Protein AF-A0A926CJD7-F1 (afdb_monomer)

Secondary structure (DSSP, 8-state):
-HHHHHHHHHHHHHTS-PPPEEEEEE-TTS-EEEEEEETTEEEE---SBSS-SEEEEETTEEEEE-SS-EEEE-

Nearest PDB structures (foldseek):
  2m3x-assembly1_A  TM=3.827E-01  e=9.363E-01  Pyrococcus horikoshii OT3
  4av9-assembly1_A  TM=6.338E-01  e=4.968E+00  Kluyveromyces lactis
  4v16-assembly1_A  TM=6.229E-01  e=5.273E+00  Kluyveromyces lactis
  6mly-assembly1_A  TM=3.750E-01  e=9.016E+00  Bacteroides eggerthii

Sequence (74 aa):
MKLIIGCLMAACCFGQISIPAIGFVRDVHGSLRPLQGIEGAFVLGEAVATGVVSASFYGRTGLAKTDNELLVVV

Radius of gyration: 17.57 Å; Cα contacts (8 Å, |Δi|>4): 116; chains: 1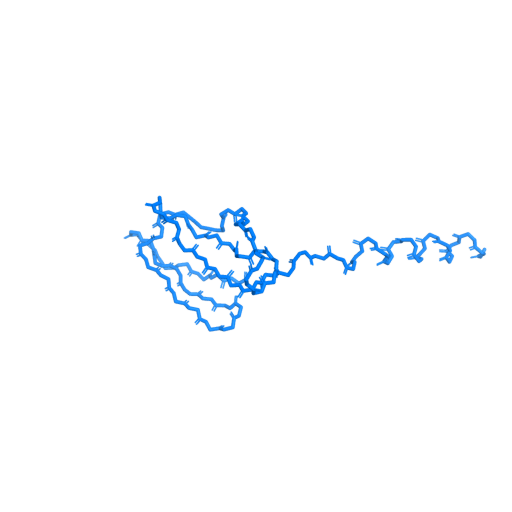; bounding box: 49×28×31 Å

Foldseek 3Di:
DVVVVVVVVVVVVVVPDDFDFPAWDQDPQRFIFTFGHDVPDTDTHDGPDGQFPDKDDDDQWIWTDHPPDIDIGD

Structure (mmCIF, N/CA/C/O backbone):
data_AF-A0A926CJD7-F1
#
_entry.id   AF-A0A926CJD7-F1
#
loop_
_atom_site.group_PDB
_atom_site.id
_atom_site.type_symbol
_atom_site.label_atom_id
_atom_site.label_alt_id
_atom_site.label_comp_id
_atom_site.label_asym_id
_atom_site.label_entity_id
_atom_site.label_seq_id
_atom_site.pdbx_PDB_ins_code
_atom_site.Cartn_x
_atom_site.Cartn_y
_atom_site.Cartn_z
_atom_site.occupancy
_atom_site.B_iso_or_equiv
_atom_site.auth_seq_id
_atom_site.auth_comp_id
_atom_site.auth_asym_id
_atom_site.auth_atom_id
_atom_site.pdbx_PDB_model_num
ATOM 1 N N . MET A 1 1 ? 40.002 18.223 -14.563 1.00 56.84 1 MET A N 1
ATOM 2 C CA . MET A 1 1 ? 38.759 18.212 -15.374 1.00 56.84 1 MET A CA 1
ATOM 3 C C . MET A 1 1 ? 38.250 16.805 -15.702 1.00 56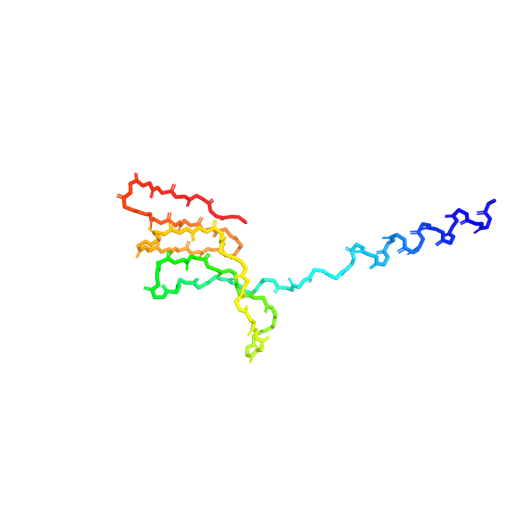.84 1 MET A C 1
ATOM 5 O O . MET A 1 1 ? 37.105 16.529 -15.385 1.00 56.84 1 MET A O 1
ATOM 9 N N . LYS A 1 2 ? 39.071 15.887 -16.243 1.00 59.88 2 LYS A N 1
ATOM 10 C CA . LYS A 1 2 ? 38.646 14.503 -16.574 1.00 59.88 2 LYS A CA 1
ATOM 11 C C . LYS A 1 2 ? 38.112 13.680 -15.382 1.00 59.88 2 LYS A C 1
ATOM 13 O O . LYS A 1 2 ? 37.124 12.978 -15.535 1.00 59.88 2 LYS A O 1
ATOM 18 N N . LEU A 1 3 ? 38.707 13.822 -14.192 1.00 69.56 3 LEU A N 1
ATOM 19 C CA . LEU A 1 3 ? 38.270 13.113 -12.973 1.00 69.56 3 LEU A CA 1
ATOM 20 C C . LEU A 1 3 ? 36.886 13.556 -12.463 1.00 69.56 3 LEU A C 1
ATOM 22 O O . LEU A 1 3 ? 36.127 12.737 -11.962 1.00 69.56 3 LEU A O 1
ATOM 26 N N . ILE A 1 4 ? 36.529 14.831 -12.643 1.00 78.81 4 ILE A N 1
ATOM 27 C CA . ILE A 1 4 ? 35.248 15.386 -12.172 1.00 78.81 4 ILE A CA 1
ATOM 28 C C . ILE A 1 4 ? 34.082 14.824 -12.996 1.00 78.81 4 ILE A C 1
ATOM 30 O O . ILE A 1 4 ? 33.043 14.477 -12.445 1.00 78.81 4 ILE A O 1
ATOM 34 N N . ILE A 1 5 ? 34.280 14.670 -14.308 1.00 79.44 5 ILE A N 1
ATOM 35 C CA . ILE A 1 5 ? 33.276 14.108 -15.224 1.00 79.44 5 ILE A CA 1
ATOM 36 C C . ILE A 1 5 ? 33.009 12.629 -14.904 1.00 79.44 5 ILE A C 1
ATOM 38 O O . ILE A 1 5 ? 31.858 12.200 -14.918 1.00 79.44 5 ILE A O 1
ATOM 42 N N . GLY A 1 6 ? 34.054 11.865 -14.559 1.00 77.19 6 GLY A N 1
ATOM 43 C CA . GLY A 1 6 ? 33.917 10.465 -14.144 1.00 77.19 6 GLY A CA 1
ATOM 44 C C . GLY A 1 6 ? 33.108 10.302 -12.853 1.00 77.19 6 GLY A C 1
ATOM 45 O O . GLY A 1 6 ? 32.185 9.492 -12.809 1.00 77.19 6 GLY A O 1
ATOM 46 N N . CYS A 1 7 ? 33.393 11.116 -11.829 1.00 79.31 7 CYS A N 1
ATOM 47 C CA . CYS A 1 7 ? 32.631 11.098 -10.576 1.00 79.31 7 CYS A CA 1
ATOM 48 C C . CYS A 1 7 ? 31.164 11.514 -10.772 1.00 79.31 7 CYS A C 1
ATOM 50 O O . CYS A 1 7 ? 30.276 10.934 -10.151 1.00 79.31 7 CYS A O 1
ATOM 52 N N . LEU A 1 8 ? 30.899 12.481 -11.658 1.00 78.31 8 LEU A N 1
ATOM 53 C CA . LEU A 1 8 ? 29.541 12.937 -11.952 1.00 78.31 8 LEU A CA 1
ATOM 54 C C . LEU A 1 8 ? 28.709 11.851 -12.654 1.00 78.31 8 LEU A C 1
ATOM 56 O O . LEU A 1 8 ? 27.575 11.608 -12.253 1.00 78.31 8 LEU A O 1
ATOM 60 N N . MET A 1 9 ? 29.273 11.143 -13.642 1.00 75.94 9 MET A N 1
ATOM 61 C CA . MET A 1 9 ? 28.567 10.029 -14.296 1.00 75.94 9 MET A CA 1
ATOM 62 C C . MET A 1 9 ? 28.308 8.858 -13.346 1.00 75.94 9 MET A C 1
ATOM 64 O O . MET A 1 9 ? 27.223 8.283 -13.382 1.00 75.94 9 MET A O 1
ATOM 68 N N . ALA A 1 10 ? 29.263 8.528 -12.471 1.00 75.56 10 ALA A N 1
ATOM 69 C CA . ALA A 1 10 ? 29.067 7.484 -11.468 1.00 75.56 10 ALA A CA 1
ATOM 70 C C . ALA A 1 10 ? 27.913 7.830 -10.512 1.00 75.56 10 ALA A C 1
ATOM 72 O O . ALA A 1 10 ? 27.070 6.978 -10.247 1.00 75.56 10 ALA A O 1
ATOM 73 N N . ALA A 1 11 ? 27.819 9.086 -10.059 1.00 73.12 11 ALA A N 1
ATOM 74 C CA . ALA A 1 11 ? 26.717 9.555 -9.219 1.00 73.12 11 ALA A CA 1
ATOM 75 C C . ALA A 1 11 ? 25.349 9.485 -9.928 1.00 73.12 11 ALA A C 1
ATOM 77 O O . ALA A 1 11 ? 24.354 9.124 -9.300 1.00 73.12 11 ALA A O 1
ATOM 78 N N . CYS A 1 12 ? 25.290 9.759 -11.236 1.00 71.19 12 CYS A N 1
ATOM 79 C CA . CYS A 1 12 ? 24.055 9.634 -12.016 1.00 71.19 12 CYS A CA 1
ATOM 80 C C . CYS A 1 12 ? 23.532 8.189 -12.088 1.00 71.19 12 CYS A C 1
ATOM 82 O O . CYS A 1 12 ? 22.319 7.997 -12.072 1.00 71.19 12 CYS A O 1
ATOM 84 N N . CY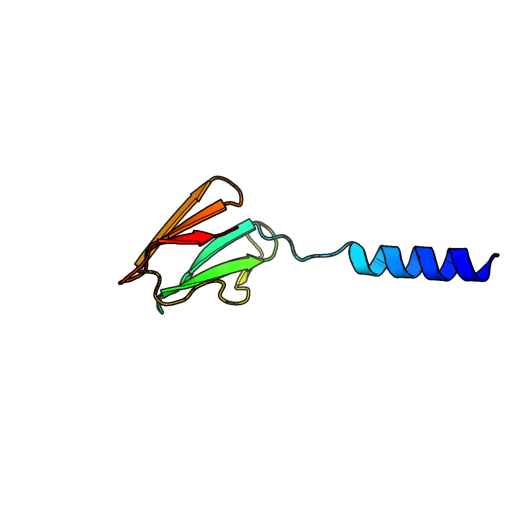S A 1 13 ? 24.408 7.179 -12.103 1.00 64.25 13 CYS A N 1
ATOM 85 C CA . CYS A 1 13 ? 23.991 5.771 -12.122 1.00 64.25 13 CYS A CA 1
ATOM 86 C C . CYS A 1 13 ? 23.317 5.328 -10.809 1.00 64.25 13 CYS A C 1
ATOM 88 O O . CYS A 1 13 ? 22.396 4.516 -10.842 1.00 64.25 13 CYS A O 1
ATOM 90 N N . PHE A 1 14 ? 23.721 5.884 -9.659 1.00 63.25 14 PHE A N 1
ATOM 91 C CA . PHE A 1 14 ? 23.082 5.592 -8.365 1.00 63.25 14 PHE A CA 1
ATOM 92 C C . PHE A 1 14 ? 21.678 6.199 -8.233 1.00 63.25 14 PHE A C 1
ATOM 94 O O . PHE A 1 14 ? 20.874 5.712 -7.443 1.00 63.25 14 PHE A O 1
ATOM 101 N N . GLY A 1 15 ? 21.358 7.239 -9.008 1.00 60.84 15 GLY A N 1
ATOM 102 C CA . GLY A 1 15 ? 20.056 7.908 -8.958 1.00 60.84 15 GLY A CA 1
ATOM 103 C C . GLY A 1 15 ? 18.956 7.262 -9.806 1.00 60.84 15 GLY A C 1
ATOM 104 O O . GLY A 1 15 ? 17.837 7.766 -9.802 1.00 60.84 15 GLY A O 1
ATOM 105 N N . GLN A 1 16 ? 19.253 6.203 -10.571 1.00 59.28 16 GLN A N 1
ATOM 106 C CA . GLN A 1 16 ? 18.409 5.805 -11.708 1.00 59.28 16 GLN A CA 1
ATOM 107 C C . GLN A 1 16 ? 17.552 4.547 -11.529 1.00 59.28 16 GLN A C 1
ATOM 109 O O . GLN A 1 16 ? 16.738 4.275 -12.407 1.00 59.28 16 GLN A O 1
ATOM 114 N N . ILE A 1 17 ? 17.667 3.786 -10.436 1.00 71.12 17 ILE A N 1
ATOM 115 C CA . ILE A 1 17 ? 16.915 2.525 -10.305 1.00 71.12 17 ILE A CA 1
ATOM 116 C C . ILE A 1 17 ? 16.221 2.454 -8.946 1.00 71.12 17 ILE A C 1
ATOM 118 O O . ILE A 1 17 ? 16.681 1.791 -8.020 1.00 71.12 17 ILE A O 1
ATOM 122 N N . SER A 1 18 ? 15.095 3.155 -8.818 1.00 78.00 18 SER A N 1
ATOM 123 C CA . SER A 1 18 ? 14.111 2.829 -7.786 1.00 78.00 18 SER A CA 1
ATOM 124 C C . SER A 1 18 ? 13.232 1.680 -8.278 1.00 78.00 18 SER A C 1
ATOM 126 O O . SER A 1 18 ? 12.879 1.608 -9.457 1.00 78.00 18 SER A O 1
ATOM 128 N N . ILE A 1 19 ? 12.893 0.752 -7.380 1.00 85.75 19 ILE A N 1
ATOM 129 C CA . ILE A 1 19 ? 11.983 -0.344 -7.719 1.00 85.75 19 ILE A CA 1
ATOM 130 C C . ILE A 1 19 ? 10.613 0.275 -8.041 1.00 85.75 19 ILE A C 1
ATOM 132 O O . ILE A 1 19 ? 10.114 1.061 -7.226 1.00 85.75 19 ILE A O 1
ATOM 136 N N . PRO A 1 20 ? 9.996 -0.034 -9.197 1.00 87.19 20 PRO A N 1
ATOM 137 C CA . PRO A 1 20 ? 8.719 0.566 -9.557 1.00 87.19 20 PRO A CA 1
ATOM 138 C C . PRO A 1 20 ? 7.639 0.208 -8.535 1.00 87.19 20 PRO A C 1
ATOM 140 O O . PRO A 1 20 ? 7.508 -0.950 -8.149 1.00 87.19 20 PRO A O 1
ATOM 143 N N . ALA A 1 21 ? 6.861 1.200 -8.102 1.00 88.94 21 ALA A N 1
ATOM 144 C CA . ALA A 1 21 ? 5.681 0.984 -7.274 1.00 88.94 21 ALA A CA 1
ATOM 145 C C . ALA A 1 21 ? 4.445 0.944 -8.177 1.00 88.94 21 ALA A C 1
ATOM 147 O O . ALA A 1 21 ? 4.102 1.951 -8.798 1.00 88.94 21 ALA A O 1
ATOM 148 N N . ILE A 1 22 ? 3.797 -0.216 -8.259 1.00 92.25 22 ILE A N 1
ATOM 149 C CA . ILE A 1 22 ? 2.658 -0.454 -9.165 1.00 92.25 22 ILE A CA 1
ATOM 150 C C . ILE A 1 22 ? 1.301 -0.316 -8.471 1.00 92.25 22 ILE A C 1
ATOM 152 O O . ILE A 1 22 ? 0.262 -0.372 -9.118 1.00 92.25 22 ILE A O 1
ATOM 156 N N . GLY A 1 23 ? 1.296 -0.127 -7.152 1.00 92.75 23 GLY A N 1
ATOM 157 C CA . GLY A 1 23 ? 0.077 0.073 -6.381 1.00 92.75 23 GLY A CA 1
ATOM 158 C C . GLY A 1 23 ? 0.287 -0.173 -4.897 1.00 92.75 23 GLY A C 1
ATOM 159 O O . GLY A 1 23 ? 1.419 -0.225 -4.416 1.00 92.75 23 GLY A O 1
ATOM 160 N N . PHE A 1 24 ? -0.820 -0.35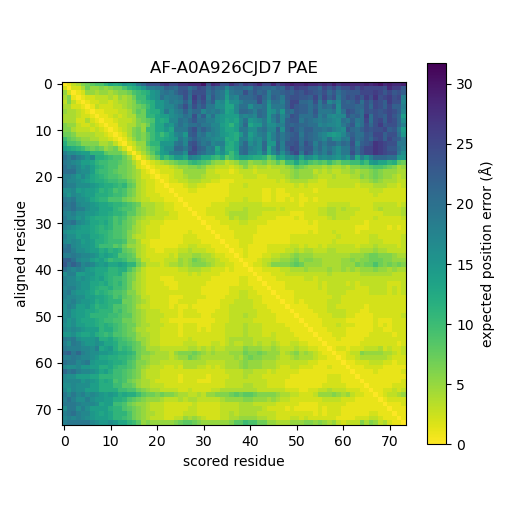4 -4.182 1.00 94.88 24 PHE A N 1
ATOM 161 C CA . PHE A 1 24 ? -0.833 -0.663 -2.759 1.00 94.88 24 PHE A CA 1
ATOM 162 C C . PHE A 1 24 ? -1.773 -1.826 -2.476 1.00 94.88 24 PHE A C 1
ATOM 164 O O . PHE A 1 24 ? -2.793 -2.001 -3.141 1.00 94.88 24 PHE A O 1
ATOM 171 N N . VAL A 1 25 ? -1.449 -2.593 -1.444 1.00 95.50 25 VAL A N 1
ATOM 172 C CA . VAL A 1 25 ? -2.316 -3.633 -0.901 1.00 95.50 25 VAL A CA 1
ATOM 173 C C . VAL A 1 25 ? -2.396 -3.481 0.607 1.00 95.50 25 VAL A C 1
ATOM 175 O O . VAL A 1 25 ? -1.418 -3.121 1.264 1.00 95.50 25 VAL A O 1
ATOM 178 N N . ARG A 1 26 ? -3.571 -3.763 1.164 1.00 96.88 26 ARG A N 1
ATOM 179 C CA . ARG A 1 26 ? -3.728 -3.928 2.603 1.00 96.88 26 ARG A CA 1
ATOM 180 C C . ARG A 1 26 ? -3.606 -5.407 2.952 1.00 96.88 26 ARG A C 1
ATOM 182 O O . ARG A 1 26 ? -4.376 -6.213 2.433 1.00 96.88 26 ARG A O 1
ATOM 189 N N . ASP A 1 27 ? -2.676 -5.747 3.834 1.00 95.81 27 ASP A N 1
ATOM 190 C CA . ASP A 1 27 ? -2.537 -7.112 4.339 1.00 95.81 27 ASP A CA 1
ATOM 191 C C . ASP A 1 27 ? -3.587 -7.460 5.413 1.00 95.81 27 ASP A C 1
ATOM 193 O O . ASP A 1 27 ? -4.403 -6.634 5.833 1.00 95.81 27 ASP A O 1
ATOM 197 N N . VAL A 1 28 ? -3.578 -8.719 5.856 1.00 95.75 28 VAL A N 1
ATOM 198 C CA . VAL A 1 28 ? -4.524 -9.241 6.858 1.00 95.75 28 VAL A CA 1
ATOM 199 C C . VAL A 1 28 ? -4.336 -8.642 8.255 1.00 95.75 28 VAL A C 1
ATOM 201 O O . VAL A 1 28 ? -5.243 -8.729 9.077 1.00 95.75 28 VAL A O 1
ATOM 204 N N . HIS A 1 29 ? -3.190 -8.016 8.525 1.00 96.94 29 HIS A N 1
ATOM 205 C CA . HIS A 1 29 ? -2.896 -7.331 9.784 1.00 96.94 29 HIS A CA 1
ATOM 206 C C . HIS A 1 29 ? -3.262 -5.841 9.730 1.00 96.94 29 HIS A C 1
ATOM 208 O O . HIS A 1 29 ? -3.001 -5.104 10.679 1.00 96.94 29 HIS A O 1
ATOM 214 N N . GLY A 1 30 ? -3.856 -5.382 8.624 1.00 97.12 30 GLY A N 1
ATOM 215 C CA . GLY A 1 30 ? -4.218 -3.982 8.435 1.00 97.12 30 GLY A CA 1
ATOM 216 C C . GLY A 1 30 ? -3.031 -3.088 8.077 1.00 97.12 30 GLY A C 1
ATOM 217 O O . GLY A 1 30 ? -3.151 -1.868 8.179 1.00 97.12 30 GLY A O 1
ATOM 218 N N . SER A 1 31 ? -1.890 -3.642 7.658 1.00 98.06 31 SER A N 1
ATOM 219 C CA . SER A 1 31 ? -0.792 -2.824 7.130 1.00 98.06 31 SER A CA 1
ATOM 220 C C . SER A 1 31 ? -1.033 -2.516 5.660 1.00 98.06 31 SER A C 1
ATOM 222 O O . SER A 1 31 ? -1.303 -3.411 4.858 1.00 98.06 31 SER A O 1
ATOM 224 N N . LEU A 1 32 ? -0.902 -1.247 5.292 1.00 97.38 32 LEU A N 1
ATOM 225 C CA . LEU A 1 32 ? -0.914 -0.802 3.909 1.00 97.38 32 LEU A CA 1
ATOM 226 C C . LEU A 1 32 ? 0.516 -0.828 3.370 1.00 97.38 32 LEU A C 1
ATOM 228 O O . LEU A 1 32 ? 1.401 -0.159 3.906 1.00 97.38 32 LEU A O 1
ATOM 232 N N . ARG A 1 33 ? 0.743 -1.609 2.316 1.00 96.06 33 ARG A N 1
ATOM 233 C CA . ARG A 1 33 ? 2.069 -1.874 1.752 1.00 96.06 33 ARG A CA 1
ATOM 234 C C . ARG A 1 33 ? 2.097 -1.547 0.263 1.00 96.06 33 ARG A C 1
ATOM 236 O O . ARG A 1 33 ? 1.135 -1.876 -0.435 1.00 96.06 33 ARG A O 1
ATOM 243 N N . PRO A 1 34 ? 3.176 -0.937 -0.247 1.00 94.31 34 PRO A N 1
ATOM 244 C CA . PRO A 1 34 ? 3.352 -0.748 -1.673 1.00 94.31 34 PRO A CA 1
ATOM 245 C C . PRO A 1 34 ? 3.667 -2.089 -2.343 1.00 94.31 34 PRO A C 1
ATOM 247 O O . PRO A 1 34 ? 4.387 -2.926 -1.794 1.00 94.31 34 PRO A O 1
ATOM 250 N N . LEU A 1 35 ? 3.149 -2.273 -3.551 1.00 94.38 35 LEU A N 1
ATOM 251 C CA . LEU A 1 35 ? 3.537 -3.351 -4.453 1.00 94.38 35 LEU A CA 1
ATOM 252 C C . LEU A 1 35 ? 4.742 -2.877 -5.261 1.00 94.38 35 LEU A C 1
ATOM 254 O O . LEU A 1 35 ? 4.626 -1.933 -6.044 1.00 94.38 35 LEU A O 1
ATOM 258 N N . GLN A 1 36 ? 5.893 -3.505 -5.052 1.00 94.38 36 GLN A N 1
ATOM 259 C CA . GLN A 1 36 ? 7.154 -3.143 -5.691 1.00 94.38 36 GLN A CA 1
ATOM 260 C C . GLN A 1 36 ? 7.526 -4.180 -6.755 1.00 94.38 36 GLN A C 1
ATOM 262 O O . GLN A 1 36 ? 7.651 -5.363 -6.445 1.00 94.38 36 GLN A O 1
ATOM 267 N N . GLY A 1 37 ? 7.706 -3.757 -8.005 1.00 92.31 37 GLY A N 1
ATOM 268 C CA . GLY A 1 37 ? 8.028 -4.628 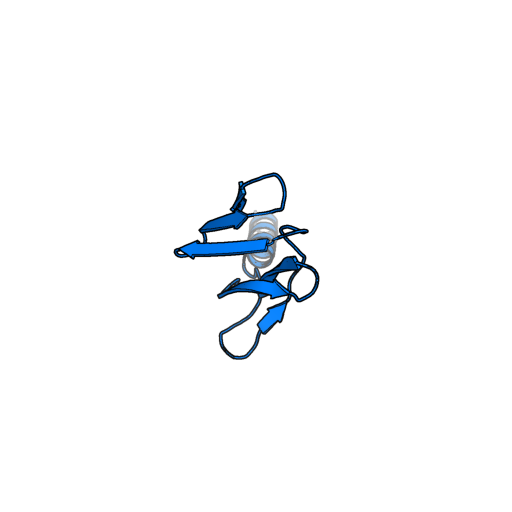-9.135 1.00 92.31 37 GLY A CA 1
ATOM 269 C C . GLY A 1 37 ? 7.210 -4.285 -10.374 1.00 92.31 37 GLY A C 1
ATOM 270 O O . GLY A 1 37 ? 6.954 -3.119 -10.651 1.00 92.31 37 GLY A O 1
ATOM 271 N N . ILE A 1 38 ? 6.812 -5.304 -11.127 1.00 91.62 38 ILE A N 1
ATOM 272 C CA . ILE A 1 38 ? 5.958 -5.174 -12.314 1.00 91.62 38 ILE A CA 1
ATOM 273 C C . ILE A 1 38 ? 4.673 -5.983 -12.127 1.00 91.62 38 ILE A C 1
ATOM 275 O O . ILE A 1 38 ? 4.585 -6.849 -11.253 1.00 91.62 38 ILE A O 1
ATOM 279 N N . GLU A 1 39 ? 3.656 -5.713 -12.942 1.00 88.50 39 GLU A N 1
ATOM 280 C CA . GLU A 1 39 ? 2.416 -6.491 -12.922 1.00 88.50 39 GLU A CA 1
ATOM 281 C C . GLU A 1 39 ? 2.712 -7.987 -13.132 1.00 88.50 39 GLU A C 1
ATOM 283 O O . GLU A 1 39 ? 3.449 -8.372 -14.037 1.00 88.50 39 GLU A O 1
ATOM 288 N N . GLY A 1 40 ? 2.184 -8.838 -12.248 1.00 90.44 40 GLY A N 1
ATOM 289 C CA . GLY A 1 40 ? 2.442 -10.285 -12.258 1.00 90.44 40 GLY A CA 1
ATOM 290 C C . GLY A 1 40 ? 3.775 -10.735 -11.639 1.00 90.44 40 GLY A C 1
ATOM 291 O O . GLY A 1 40 ? 3.938 -11.927 -11.392 1.00 90.44 40 GLY A O 1
ATOM 292 N N . ALA A 1 41 ? 4.698 -9.820 -11.328 1.00 94.06 41 ALA A N 1
ATOM 293 C CA . ALA A 1 41 ? 5.953 -10.119 -10.637 1.00 94.06 41 ALA A CA 1
ATOM 294 C C . ALA A 1 41 ? 6.338 -8.962 -9.701 1.00 94.06 41 ALA A C 1
ATOM 296 O O . ALA A 1 41 ? 7.117 -8.070 -10.048 1.00 94.06 41 ALA A O 1
ATOM 297 N N . PHE A 1 42 ? 5.768 -8.983 -8.498 1.00 94.88 42 PHE A N 1
ATOM 298 C CA . PHE A 1 42 ? 5.968 -7.960 -7.478 1.00 94.88 42 PHE A CA 1
ATOM 299 C C . PHE A 1 42 ? 6.210 -8.581 -6.102 1.00 94.88 42 PHE A C 1
ATOM 301 O O . PHE A 1 42 ? 5.849 -9.727 -5.834 1.00 94.88 42 PHE A O 1
ATOM 308 N N . VAL A 1 43 ? 6.789 -7.780 -5.216 1.00 95.50 43 VAL A N 1
ATOM 309 C CA . VAL A 1 43 ? 6.932 -8.065 -3.788 1.00 95.50 43 VAL A CA 1
ATOM 310 C C . VAL A 1 43 ? 6.219 -6.993 -2.971 1.00 95.50 43 VAL A C 1
ATOM 312 O O . VAL A 1 43 ? 5.933 -5.899 -3.464 1.00 95.50 43 VAL A O 1
ATOM 315 N N . LEU A 1 44 ? 5.912 -7.306 -1.714 1.00 95.44 44 LEU A N 1
ATOM 316 C CA . LEU A 1 44 ? 5.406 -6.311 -0.774 1.00 95.44 44 LEU A CA 1
ATOM 317 C C . LEU A 1 44 ? 6.581 -5.512 -0.216 1.00 95.44 44 LEU A C 1
ATOM 319 O O . LEU A 1 44 ? 7.530 -6.096 0.303 1.00 95.44 44 LEU A O 1
ATOM 323 N N . GLY A 1 45 ? 6.502 -4.189 -0.312 1.00 93.94 45 GLY A N 1
ATOM 324 C CA . GLY A 1 45 ? 7.451 -3.305 0.351 1.00 93.94 45 GLY A CA 1
ATOM 325 C C . GLY A 1 45 ? 7.131 -3.085 1.832 1.00 93.94 45 GLY A C 1
ATOM 326 O O . GLY A 1 45 ? 6.208 -3.674 2.415 1.00 93.94 45 GLY A O 1
ATOM 327 N N . GLU A 1 46 ? 7.899 -2.178 2.428 1.00 94.94 46 GLU A N 1
ATOM 328 C CA . GLU A 1 46 ? 7.693 -1.716 3.800 1.00 94.94 46 GLU A CA 1
ATOM 329 C C . GLU A 1 46 ? 6.325 -1.054 3.979 1.00 94.94 46 GLU A C 1
ATOM 331 O O . GLU A 1 46 ? 5.812 -0.386 3.078 1.00 94.94 46 GLU A O 1
ATOM 336 N N . ALA A 1 47 ? 5.716 -1.254 5.147 1.00 95.94 47 ALA A N 1
ATOM 337 C CA . ALA A 1 47 ? 4.405 -0.688 5.436 1.00 95.94 47 ALA A CA 1
ATOM 338 C C . ALA A 1 47 ? 4.477 0.845 5.483 1.00 95.94 47 ALA A C 1
ATOM 340 O O . ALA A 1 47 ? 5.293 1.411 6.207 1.00 95.94 47 ALA A O 1
ATOM 341 N N . VAL A 1 48 ? 3.595 1.509 4.734 1.00 95.0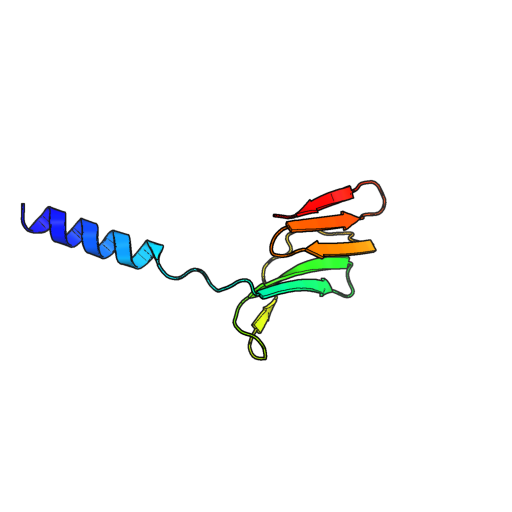0 48 VAL A N 1
ATOM 342 C CA . VAL A 1 48 ? 3.471 2.978 4.731 1.00 95.00 48 VAL A CA 1
ATOM 343 C C . VAL A 1 48 ? 2.450 3.475 5.753 1.00 95.00 48 VAL A C 1
ATOM 345 O O . VAL A 1 48 ? 2.498 4.629 6.163 1.00 95.00 48 VAL A O 1
ATOM 348 N N . ALA A 1 49 ? 1.533 2.603 6.176 1.00 95.88 49 ALA A N 1
ATOM 349 C CA . ALA A 1 49 ? 0.587 2.846 7.258 1.00 95.88 49 ALA A CA 1
ATOM 350 C C . ALA A 1 49 ? 0.177 1.518 7.908 1.00 95.88 49 ALA A C 1
ATOM 352 O O . ALA A 1 49 ? 0.204 0.464 7.266 1.00 95.88 49 ALA A O 1
ATOM 353 N N . THR A 1 50 ? -0.236 1.568 9.171 1.00 96.75 50 THR A N 1
ATOM 354 C CA . THR A 1 50 ? -0.730 0.419 9.944 1.00 96.75 50 THR A CA 1
ATOM 355 C C . THR A 1 50 ? -2.112 0.720 10.521 1.00 96.75 50 THR A C 1
ATOM 357 O O . THR A 1 50 ? -2.548 1.870 10.535 1.00 96.75 50 THR A O 1
ATOM 360 N N . GLY A 1 51 ? -2.842 -0.316 10.948 1.00 97.38 51 GLY A N 1
ATOM 361 C CA . GLY A 1 51 ? -4.201 -0.150 11.482 1.00 97.38 51 GLY A CA 1
ATOM 362 C C . GLY A 1 51 ? -5.218 0.339 10.444 1.00 97.38 51 GLY A C 1
ATOM 363 O O . GLY A 1 51 ? -6.214 0.966 10.793 1.00 97.38 51 GLY A O 1
ATOM 364 N N . VAL A 1 52 ? -4.967 0.091 9.157 1.00 98.06 52 VAL A N 1
ATOM 365 C CA . VAL A 1 52 ? -5.836 0.531 8.064 1.00 98.06 52 VAL A CA 1
ATOM 366 C C . VAL A 1 52 ? -7.061 -0.381 7.968 1.00 98.06 52 VAL A C 1
ATOM 368 O O . VAL A 1 52 ? -6.966 -1.591 7.761 1.00 98.06 52 VAL A O 1
ATOM 371 N N . VAL A 1 53 ? -8.250 0.205 8.058 1.00 97.81 53 VAL A N 1
ATOM 372 C CA . VAL A 1 53 ? -9.547 -0.482 7.955 1.00 97.81 53 VAL A CA 1
ATOM 373 C C . VAL A 1 53 ? -10.054 -0.497 6.514 1.00 97.81 53 VAL A C 1
ATOM 375 O O . VAL A 1 53 ? -10.658 -1.476 6.072 1.00 97.81 53 VAL A O 1
ATOM 378 N N . SER A 1 54 ? -9.786 0.559 5.754 1.00 97.25 54 SER A N 1
ATOM 379 C CA . SER A 1 54 ? -10.072 0.620 4.322 1.00 97.25 54 SER A CA 1
ATOM 380 C C . SER A 1 54 ? -9.158 1.629 3.640 1.00 97.25 54 SER A C 1
ATOM 382 O O . SER A 1 54 ? -8.650 2.549 4.278 1.00 97.25 54 SER A O 1
ATOM 384 N N . ALA A 1 55 ? -8.938 1.460 2.340 1.00 97.31 55 ALA A N 1
ATOM 385 C CA . ALA A 1 55 ? -8.183 2.415 1.546 1.00 97.31 55 ALA A CA 1
ATOM 386 C C . ALA A 1 55 ? -8.754 2.520 0.130 1.00 97.31 55 ALA A C 1
ATOM 388 O O . ALA A 1 55 ? -9.343 1.565 -0.376 1.00 97.31 55 ALA A O 1
ATOM 389 N N . SER A 1 56 ? -8.571 3.678 -0.497 1.00 96.31 56 SER A N 1
ATOM 390 C CA . SER A 1 56 ? -8.940 3.942 -1.888 1.00 96.31 56 SER A CA 1
ATOM 391 C C . SER A 1 56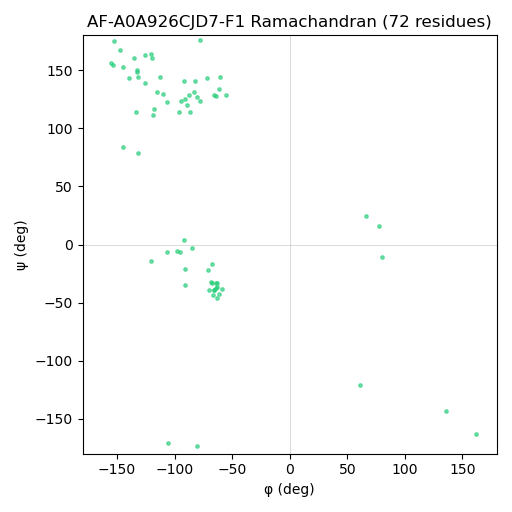 ? -7.854 4.778 -2.548 1.00 96.31 56 SER A C 1
ATOM 393 O O . SER A 1 56 ? -7.299 5.673 -1.912 1.00 96.31 56 SER A O 1
ATOM 395 N N . PHE A 1 57 ? -7.578 4.512 -3.822 1.00 94.75 57 PHE A N 1
ATOM 396 C CA . PHE A 1 57 ? -6.488 5.140 -4.567 1.00 94.75 57 PHE A CA 1
ATOM 397 C C . PHE A 1 57 ? -6.946 5.636 -5.935 1.00 94.75 57 PHE A C 1
ATOM 399 O O . PHE A 1 57 ? -7.803 5.031 -6.578 1.00 94.75 57 PHE A O 1
ATOM 406 N N . TY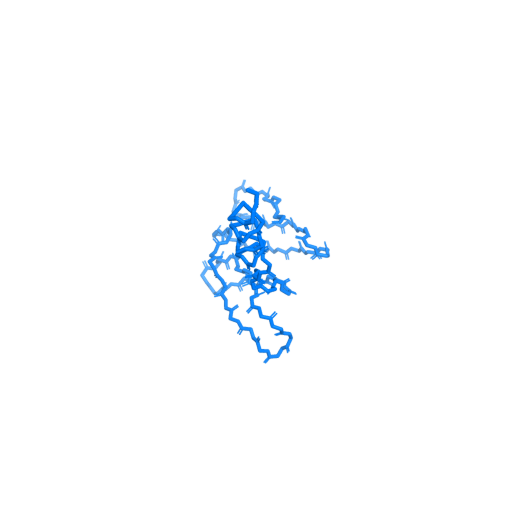R A 1 58 ? -6.319 6.720 -6.384 1.00 90.94 58 TYR A N 1
ATOM 407 C CA . TYR A 1 58 ? -6.352 7.208 -7.756 1.00 90.94 58 TYR A CA 1
ATOM 408 C C . TYR A 1 58 ? -4.922 7.559 -8.187 1.00 90.94 58 TYR A C 1
ATOM 410 O O . TYR A 1 58 ? -4.288 8.464 -7.641 1.00 90.94 58 TYR A O 1
ATOM 418 N N . GLY A 1 59 ? -4.389 6.819 -9.162 1.00 87.00 59 GLY A N 1
ATOM 419 C CA . GLY A 1 59 ? -2.983 6.932 -9.545 1.00 87.00 59 GLY A CA 1
ATOM 420 C C . GLY A 1 59 ? -2.057 6.589 -8.374 1.00 87.00 59 GLY A C 1
ATOM 421 O O . GLY A 1 59 ? -2.115 5.484 -7.843 1.00 87.00 59 GLY A O 1
ATOM 422 N N . ARG A 1 60 ? -1.198 7.537 -7.976 1.00 85.44 60 ARG A N 1
ATOM 423 C CA . ARG A 1 60 ? -0.213 7.362 -6.890 1.00 85.44 60 ARG A CA 1
ATOM 424 C C . ARG A 1 60 ? -0.689 7.870 -5.530 1.00 85.44 60 ARG A C 1
ATOM 426 O O . ARG A 1 60 ? 0.001 7.662 -4.544 1.00 85.44 60 ARG A O 1
ATOM 433 N N . THR A 1 61 ? -1.847 8.520 -5.475 1.00 90.94 61 THR A N 1
ATOM 434 C CA . THR A 1 61 ? -2.360 9.130 -4.248 1.00 90.94 61 THR A CA 1
ATOM 435 C C . THR A 1 61 ? -3.610 8.402 -3.783 1.00 90.94 61 THR A C 1
ATOM 437 O O . THR A 1 61 ? -4.428 7.954 -4.591 1.00 90.94 61 THR A O 1
ATOM 440 N N . GLY A 1 62 ? -3.773 8.277 -2.473 1.00 94.69 62 GLY A N 1
ATOM 441 C CA . GLY A 1 62 ? -4.936 7.632 -1.890 1.00 94.69 62 GLY A CA 1
ATOM 442 C C . GLY A 1 62 ? -5.278 8.136 -0.504 1.00 94.69 62 GLY A C 1
ATOM 443 O O . GLY A 1 62 ? -4.570 8.944 0.097 1.00 94.69 62 GLY A O 1
ATOM 444 N N . LEU A 1 63 ? -6.397 7.626 -0.010 1.00 97.69 63 LEU A N 1
ATOM 445 C CA . LEU A 1 63 ? -6.863 7.824 1.349 1.00 97.69 63 LEU A CA 1
ATOM 446 C C . LEU A 1 63 ? -6.861 6.473 2.054 1.00 97.69 63 LEU A C 1
ATOM 448 O O . LEU A 1 63 ? -7.401 5.501 1.521 1.00 97.69 63 LEU A O 1
ATOM 452 N N . ALA A 1 64 ? -6.279 6.421 3.247 1.00 97.88 64 ALA A N 1
ATOM 453 C CA . ALA A 1 64 ? -6.287 5.251 4.114 1.00 97.88 64 ALA A CA 1
ATOM 454 C C . ALA A 1 64 ? -7.007 5.596 5.420 1.00 97.88 64 ALA A C 1
ATOM 456 O O . ALA A 1 64 ? -6.581 6.470 6.169 1.00 97.88 64 ALA A O 1
ATOM 457 N N . LYS A 1 65 ? -8.125 4.924 5.682 1.00 98.25 65 LYS A N 1
ATOM 458 C CA . LYS A 1 65 ? -8.898 5.077 6.913 1.00 98.25 65 LYS A CA 1
ATOM 459 C C . LYS A 1 65 ? -8.352 4.128 7.974 1.00 98.25 65 LYS A C 1
ATOM 461 O O . LYS A 1 65 ? -8.267 2.928 7.713 1.00 98.25 65 LYS A O 1
ATOM 466 N N . THR A 1 66 ? -8.063 4.641 9.163 1.00 97.44 66 THR A N 1
ATOM 467 C CA . THR A 1 66 ? -7.809 3.848 10.375 1.00 97.44 66 THR A CA 1
ATOM 468 C C . THR A 1 66 ? -9.014 3.927 11.320 1.00 97.44 66 THR A C 1
ATOM 470 O O . THR A 1 66 ? -10.075 4.438 10.946 1.00 97.44 66 THR A O 1
ATOM 473 N N . ASP A 1 67 ? -8.880 3.422 12.545 1.00 97.06 67 ASP A N 1
ATOM 474 C CA . ASP A 1 67 ? -9.940 3.527 13.553 1.00 97.06 67 ASP A CA 1
ATOM 475 C C . ASP A 1 67 ? -10.241 4.983 13.944 1.00 97.06 67 ASP A C 1
ATOM 477 O O . ASP A 1 67 ? -11.397 5.325 14.197 1.00 97.06 67 ASP A O 1
ATOM 481 N N . ASN A 1 68 ? -9.220 5.848 13.938 1.00 96.31 68 ASN A N 1
ATOM 482 C CA . ASN A 1 68 ? -9.306 7.188 14.527 1.00 96.31 68 ASN A CA 1
ATOM 483 C C . ASN A 1 68 ? -9.040 8.328 13.538 1.00 96.31 68 ASN A C 1
ATOM 485 O O . ASN A 1 68 ? -9.334 9.481 13.848 1.00 96.31 68 ASN A O 1
ATOM 489 N N . GLU A 1 69 ? -8.481 8.039 12.363 1.00 97.31 69 GLU A N 1
ATOM 490 C CA . GLU A 1 69 ? -8.055 9.070 11.420 1.00 97.31 69 GLU A CA 1
ATOM 491 C C . GLU A 1 69 ? -8.186 8.637 9.956 1.00 97.31 69 GLU A C 1
ATOM 493 O O . GLU A 1 69 ? -8.399 7.469 9.618 1.00 97.31 69 GLU A O 1
ATOM 498 N N . LEU A 1 70 ? -8.070 9.628 9.073 1.00 97.69 70 LEU A N 1
ATOM 499 C CA . LEU A 1 70 ? -8.003 9.447 7.632 1.00 97.69 70 LEU A CA 1
ATOM 500 C C . LEU A 1 70 ? -6.663 10.000 7.144 1.00 97.69 70 LEU A C 1
ATOM 502 O O . LEU A 1 70 ? -6.429 11.206 7.189 1.00 97.69 70 LEU A O 1
ATOM 506 N N . LEU A 1 71 ? -5.793 9.107 6.687 1.00 97.44 71 LEU A N 1
ATOM 507 C CA . LEU A 1 71 ? -4.447 9.417 6.223 1.00 97.44 71 LEU A CA 1
ATOM 508 C C . LEU A 1 71 ? -4.445 9.681 4.718 1.00 97.44 71 LEU A C 1
ATOM 510 O O . LEU A 1 71 ? -5.101 8.968 3.954 1.00 97.44 71 LEU A O 1
ATOM 514 N N . VAL A 1 72 ? -3.657 10.666 4.287 1.00 96.44 72 VAL A N 1
ATOM 515 C CA . VAL A 1 72 ? -3.323 10.871 2.872 1.00 96.44 72 VAL A CA 1
ATOM 516 C C . VAL A 1 72 ? -2.041 10.103 2.567 1.00 96.44 72 VAL A C 1
ATOM 518 O O . VAL A 1 72 ? -1.030 10.294 3.237 1.00 96.44 72 VAL A O 1
ATOM 521 N N . VAL A 1 73 ? -2.087 9.240 1.554 1.00 93.69 73 VAL A N 1
ATOM 522 C CA . VAL A 1 73 ? -0.954 8.418 1.106 1.00 93.69 73 VAL A CA 1
ATOM 523 C C . VAL A 1 73 ? -0.495 8.927 -0.259 1.00 93.69 73 VAL A C 1
ATOM 525 O O . VAL A 1 73 ? -1.335 9.093 -1.146 1.00 93.69 73 VAL A O 1
ATOM 528 N N . VAL A 1 74 ? 0.807 9.187 -0.420 1.00 85.69 74 VAL A N 1
ATOM 529 C CA . VAL A 1 74 ? 1.441 9.758 -1.630 1.00 85.69 74 VAL A CA 1
ATOM 530 C C . VAL A 1 74 ? 2.673 8.977 -2.071 1.00 85.69 74 VAL A C 1
ATOM 532 O O . VAL A 1 74 ? 3.333 8.379 -1.195 1.00 85.69 74 VAL A O 1
#

Solvent-accessible surface area (backbone atoms only — not comparable to full-atom values): 4455 Å² total; per-residue (Å²): 114,74,68,58,55,53,54,52,56,55,54,53,61,74,72,69,76,72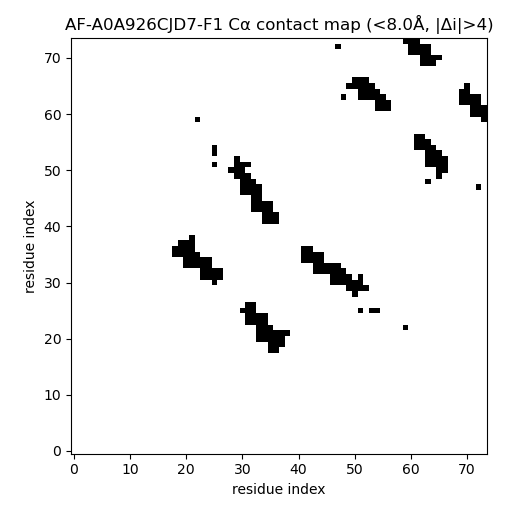,76,44,71,77,47,74,46,70,49,97,80,18,32,33,20,39,31,33,42,49,93,99,54,62,45,78,49,70,68,81,46,65,56,40,78,47,72,53,72,59,90,76,36,32,42,37,31,36,94,87,50,76,44,80,44,113

Mean predicted aligned error: 7.48 Å

pLDDT: mean 88.68, std 11.3, range [56.84, 98.25]